Protein AF-A0A1H9WDU9-F1 (afdb_monomer_lite)

Secondary structure (DSSP, 8-state):
----EEEEEEEEEPTTT--EEEEEEEE-SEE--TT-EEETTPBPP-SSSEES-TT-SEEEEEEEESS--TTT-S-TTS--EEEEEEETTEEEEEEE--S-SPSSEEE-SSPPTT---PPPP-S--PPP-SS-----

Radius of gyration: 14.21 Å; chains: 1; bounding box: 38×29×36 Å

Sequence (136 aa):
MGSYAWLELHDFECRACGRLSCFEFQHKWGNLDCVTWYALGDKLTWDGVTYGEEGHRLVVASGIAANSCTHCGGPDDGQDYLDIFVENDVITAAQWSDWEYEEPFAVIEDYPPGLPRVSPRSGSADPPCAHGCPRR

Foldseek 3Di:
DDFWAKEWDFQDQAPVPRGGAIWIKTWAAADRHHPHYDYAQEAGHRPDDGDDDADQQKKWAKIFTPAAGPPPRGDPVNTFIKTFIAGNRGRWFMDGDPPPADPGMDRDDDDDPPTHTDHHDPDDDDPGDPDDDDPD

Structure (mmCIF, N/CA/C/O backbone):
data_AF-A0A1H9WDU9-F1
#
_entry.id   AF-A0A1H9WDU9-F1
#
loop_
_atom_site.group_PDB
_atom_site.id
_atom_site.type_symbol
_atom_site.label_atom_id
_atom_site.label_alt_id
_atom_site.label_comp_id
_atom_site.label_asym_id
_atom_site.label_entity_id
_atom_site.label_seq_id
_atom_site.pdbx_PDB_ins_code
_atom_site.Cartn_x
_atom_site.Cartn_y
_atom_site.Cartn_z
_atom_site.occupancy
_atom_site.B_iso_or_equiv
_atom_site.auth_seq_id
_atom_site.auth_comp_id
_atom_site.auth_asym_id
_atom_site.auth_atom_id
_atom_site.pdbx_PDB_model_num
ATOM 1 N N . MET A 1 1 ? 10.155 17.869 3.355 1.00 57.12 1 MET A N 1
ATOM 2 C CA . MET A 1 1 ? 10.105 16.392 3.356 1.00 57.12 1 MET A CA 1
ATOM 3 C C . MET A 1 1 ? 8.750 16.016 3.923 1.00 57.12 1 MET A C 1
ATOM 5 O O . MET A 1 1 ? 8.405 16.569 4.958 1.00 57.12 1 MET A O 1
ATOM 9 N N . GLY A 1 2 ? 7.947 15.235 3.198 1.00 74.00 2 GLY A N 1
ATOM 10 C CA . GLY A 1 2 ? 6.635 14.793 3.682 1.00 74.00 2 GLY A CA 1
ATOM 11 C C . GLY A 1 2 ? 6.765 13.553 4.564 1.00 74.00 2 GLY A C 1
ATOM 12 O O . GLY A 1 2 ? 7.712 12.792 4.385 1.00 74.00 2 GLY A O 1
ATOM 13 N N . SER A 1 3 ? 5.831 13.379 5.495 1.00 88.88 3 SER A N 1
ATOM 14 C CA . SER A 1 3 ? 5.657 12.146 6.268 1.00 88.88 3 SER A CA 1
ATOM 15 C C . SER A 1 3 ? 4.918 11.102 5.425 1.00 88.88 3 SER A C 1
ATOM 17 O O . SER A 1 3 ? 4.038 11.463 4.636 1.00 88.88 3 SER A O 1
ATOM 19 N N . TYR A 1 4 ? 5.302 9.837 5.566 1.00 90.50 4 TYR A N 1
ATOM 20 C CA . TYR A 1 4 ? 4.709 8.670 4.909 1.00 90.50 4 TYR A CA 1
ATOM 21 C C . TYR A 1 4 ? 5.083 7.414 5.702 1.00 90.50 4 TYR A C 1
ATOM 23 O O . TYR A 1 4 ? 6.081 7.426 6.423 1.00 90.50 4 TYR A O 1
ATOM 31 N N . ALA A 1 5 ? 4.315 6.344 5.532 1.00 92.25 5 ALA A N 1
ATOM 32 C CA . ALA A 1 5 ? 4.686 5.004 5.980 1.00 92.25 5 ALA A CA 1
ATOM 33 C C . ALA A 1 5 ? 4.993 4.107 4.778 1.00 92.25 5 ALA A C 1
ATOM 35 O O . ALA A 1 5 ? 4.683 4.453 3.631 1.00 92.25 5 ALA A O 1
ATOM 36 N N . TRP A 1 6 ? 5.634 2.974 5.051 1.00 93.88 6 TRP A N 1
ATOM 37 C CA . TRP A 1 6 ? 6.017 1.996 4.044 1.00 93.88 6 TRP A CA 1
ATOM 38 C C . TRP A 1 6 ? 5.064 0.808 4.052 1.00 93.88 6 TRP A C 1
ATOM 40 O O . TRP A 1 6 ? 4.765 0.259 5.109 1.00 93.88 6 TRP A O 1
ATOM 50 N N . LEU A 1 7 ? 4.634 0.384 2.869 1.00 94.75 7 LEU A N 1
ATOM 51 C CA . LEU A 1 7 ? 3.938 -0.874 2.639 1.00 94.75 7 LEU A CA 1
ATOM 52 C C . LEU A 1 7 ? 4.831 -1.788 1.809 1.00 94.75 7 LEU A C 1
ATOM 54 O O . LEU A 1 7 ? 5.308 -1.411 0.739 1.00 94.75 7 LEU A O 1
ATOM 58 N N . GLU A 1 8 ? 5.010 -3.005 2.288 1.00 94.31 8 GLU A N 1
ATOM 59 C CA . GLU A 1 8 ? 5.802 -4.027 1.635 1.00 94.31 8 GLU A CA 1
ATOM 60 C C . GLU A 1 8 ? 4.907 -5.138 1.083 1.00 94.31 8 GLU A C 1
ATOM 62 O O . GLU A 1 8 ? 4.102 -5.734 1.805 1.00 94.31 8 GLU A O 1
ATOM 67 N N . LEU A 1 9 ? 5.056 -5.424 -0.212 1.00 92.50 9 LEU A N 1
ATOM 68 C CA . LEU A 1 9 ? 4.328 -6.482 -0.903 1.00 92.50 9 LEU A CA 1
ATOM 69 C C . LEU A 1 9 ? 5.307 -7.523 -1.454 1.00 92.50 9 LEU A C 1
ATOM 71 O O . LEU A 1 9 ? 6.100 -7.241 -2.357 1.00 92.50 9 LEU A O 1
ATOM 75 N N . HIS A 1 10 ? 5.217 -8.744 -0.927 1.00 90.69 10 HIS A N 1
ATOM 76 C CA . HIS A 1 10 ? 5.910 -9.916 -1.463 1.00 90.69 10 HIS A CA 1
ATOM 77 C C . HIS A 1 10 ? 5.064 -10.611 -2.523 1.00 90.69 10 HIS A C 1
ATOM 79 O O . HIS A 1 10 ? 3.835 -10.573 -2.462 1.00 90.69 10 HIS A O 1
ATOM 85 N N . ASP A 1 11 ? 5.736 -11.284 -3.460 1.00 91.06 11 ASP A N 1
ATOM 86 C CA . ASP A 1 11 ? 5.095 -12.067 -4.518 1.00 91.06 11 ASP A CA 1
ATOM 87 C C . ASP A 1 11 ? 3.992 -11.285 -5.259 1.00 91.06 11 ASP A C 1
ATOM 89 O O . ASP A 1 11 ? 2.957 -11.835 -5.633 1.00 91.06 11 ASP A O 1
ATOM 93 N N . PHE A 1 12 ? 4.209 -9.983 -5.471 1.00 92.00 12 PHE A N 1
ATOM 94 C CA . PHE A 1 12 ? 3.257 -9.097 -6.132 1.00 92.00 12 PHE A CA 1
ATOM 95 C C . PHE A 1 12 ? 3.550 -9.044 -7.632 1.00 92.00 12 PHE A C 1
ATOM 97 O O . PHE A 1 12 ? 4.695 -8.864 -8.061 1.00 92.00 12 PHE A O 1
ATOM 104 N N . GLU A 1 13 ? 2.522 -9.258 -8.450 1.00 93.25 13 GLU A N 1
ATOM 105 C CA . GLU A 1 13 ? 2.674 -9.365 -9.898 1.00 93.25 13 GLU A CA 1
ATOM 106 C C . GLU A 1 13 ? 3.029 -8.009 -10.515 1.00 93.25 13 GLU A C 1
ATOM 108 O O . GLU A 1 13 ? 2.284 -7.042 -10.398 1.00 93.25 13 GLU A O 1
ATOM 113 N N . CYS A 1 14 ? 4.163 -7.918 -11.207 1.00 91.75 14 CYS A N 1
ATOM 114 C CA . CYS A 1 14 ? 4.548 -6.706 -11.921 1.00 91.75 14 CYS A CA 1
ATOM 115 C C . CYS A 1 14 ? 3.665 -6.486 -13.159 1.00 91.75 14 CYS A C 1
ATOM 117 O O . CYS A 1 14 ? 3.699 -7.299 -14.083 1.00 91.75 14 CYS A O 1
ATOM 119 N N . ARG A 1 15 ? 2.986 -5.333 -13.256 1.00 91.06 15 ARG A N 1
ATOM 120 C CA . ARG A 1 15 ? 2.137 -4.984 -14.415 1.00 91.06 15 ARG A CA 1
ATOM 121 C C . ARG A 1 15 ? 2.866 -4.932 -15.765 1.00 91.06 15 ARG A C 1
ATOM 123 O O . ARG A 1 15 ? 2.238 -5.095 -16.804 1.00 91.06 15 ARG A O 1
ATOM 130 N N . ALA A 1 16 ? 4.185 -4.725 -15.764 1.00 91.69 16 ALA A N 1
ATOM 131 C CA . ALA A 1 16 ? 4.976 -4.630 -16.991 1.00 91.69 16 ALA A CA 1
ATOM 132 C C . ALA A 1 16 ? 5.403 -6.000 -17.553 1.00 91.69 16 ALA A C 1
ATOM 134 O O . ALA A 1 16 ? 5.448 -6.175 -18.768 1.00 91.69 16 ALA A O 1
ATOM 135 N N . CYS A 1 17 ? 5.735 -6.975 -16.696 1.00 93.44 17 CYS A N 1
ATOM 136 C CA . CYS A 1 17 ? 6.280 -8.268 -17.141 1.00 93.44 17 CYS A CA 1
ATOM 137 C C . CYS A 1 17 ? 5.523 -9.510 -16.647 1.00 93.44 17 CYS A C 1
ATOM 139 O O . CYS A 1 1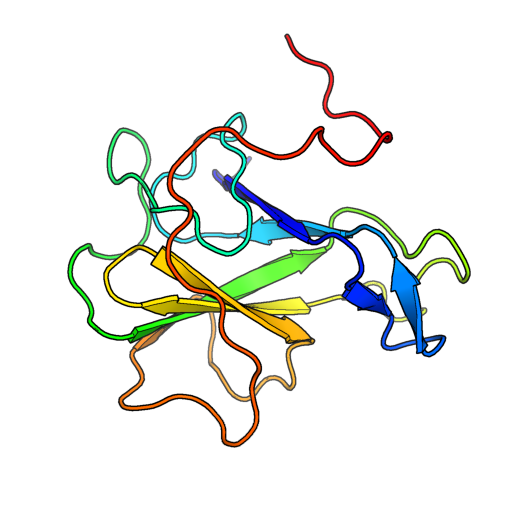7 ? 5.908 -10.623 -17.010 1.00 93.44 17 CYS A O 1
ATOM 141 N N . GLY A 1 18 ? 4.490 -9.344 -15.815 1.00 93.69 18 GLY A N 1
ATOM 142 C CA . GLY A 1 18 ? 3.675 -10.427 -15.250 1.00 93.69 18 GLY A CA 1
ATOM 143 C C . GLY A 1 18 ? 4.415 -11.340 -14.267 1.00 93.69 18 GLY A C 1
ATOM 144 O O . GLY A 1 18 ? 3.902 -12.382 -13.870 1.00 93.69 18 GLY A O 1
ATOM 145 N N . ARG A 1 19 ? 5.659 -11.013 -13.894 1.00 93.81 19 ARG A N 1
ATOM 146 C CA . ARG A 1 19 ? 6.425 -11.798 -12.916 1.00 93.81 19 ARG A CA 1
ATOM 147 C C . ARG A 1 19 ? 6.165 -11.288 -11.512 1.00 93.81 19 ARG A C 1
ATOM 149 O O . ARG A 1 19 ? 6.089 -10.079 -11.296 1.00 93.81 19 ARG A O 1
ATOM 156 N N . LEU A 1 20 ? 6.106 -12.220 -10.569 1.00 93.94 20 LEU A N 1
ATOM 157 C CA . LEU A 1 20 ? 6.050 -11.904 -9.150 1.00 93.94 20 LEU A CA 1
ATOM 158 C C . LEU A 1 20 ? 7.373 -11.264 -8.721 1.00 93.94 20 LEU A C 1
ATOM 160 O O . LEU A 1 20 ? 8.448 -11.730 -9.101 1.00 93.94 20 LEU A O 1
ATOM 164 N N . SER A 1 21 ? 7.288 -10.176 -7.967 1.00 92.75 21 SER A N 1
ATOM 165 C CA . SER A 1 21 ? 8.432 -9.459 -7.416 1.00 92.75 21 SER A CA 1
ATOM 166 C C . SER A 1 21 ? 8.070 -8.906 -6.042 1.00 92.75 21 SER A C 1
ATOM 168 O O . SER A 1 21 ? 6.913 -8.863 -5.632 1.00 92.75 21 SER A O 1
ATOM 170 N N . CYS A 1 22 ? 9.102 -8.469 -5.344 1.00 91.56 22 CYS A N 1
ATOM 171 C CA . CYS A 1 22 ? 9.011 -7.670 -4.140 1.00 91.56 22 CYS A CA 1
ATOM 172 C C . CYS A 1 22 ? 8.878 -6.185 -4.499 1.00 91.56 22 CYS A C 1
ATOM 174 O O . CYS A 1 22 ? 9.676 -5.695 -5.306 1.00 91.56 22 CYS A O 1
ATOM 176 N N . PHE A 1 23 ? 7.925 -5.482 -3.888 1.00 92.44 23 PHE A N 1
ATOM 177 C CA . PHE A 1 23 ? 7.735 -4.043 -4.059 1.00 92.44 23 PHE A CA 1
ATOM 178 C C . PHE A 1 23 ? 7.553 -3.331 -2.716 1.00 92.44 23 PHE A C 1
ATOM 180 O O . PHE A 1 23 ? 6.931 -3.855 -1.793 1.00 92.44 23 PHE A O 1
ATOM 187 N N . GLU A 1 24 ? 8.080 -2.116 -2.647 1.00 93.50 24 GLU A N 1
ATOM 188 C CA . GLU A 1 24 ? 7.980 -1.199 -1.519 1.00 93.50 24 GLU A CA 1
ATOM 189 C C . GLU A 1 24 ? 7.200 0.031 -1.976 1.00 93.50 24 GLU A C 1
ATOM 191 O O . GLU A 1 24 ? 7.541 0.647 -2.987 1.00 93.50 24 GLU A O 1
ATOM 196 N N . PHE A 1 25 ? 6.168 0.406 -1.229 1.00 93.50 25 PHE A N 1
ATOM 197 C CA . PHE A 1 25 ? 5.309 1.541 -1.540 1.00 93.50 25 PHE A CA 1
ATOM 198 C C . PHE A 1 25 ? 5.307 2.540 -0.394 1.00 93.50 25 PHE A C 1
ATOM 200 O O . PHE A 1 25 ? 5.178 2.168 0.769 1.00 93.50 25 PHE A O 1
ATOM 207 N N . GLN A 1 26 ? 5.405 3.825 -0.718 1.00 93.75 26 GLN A N 1
ATOM 208 C CA . GLN A 1 26 ? 5.130 4.895 0.235 1.00 93.75 26 GLN A CA 1
ATOM 209 C C . GLN A 1 26 ? 3.643 5.217 0.182 1.00 93.75 26 GLN A C 1
ATOM 211 O O . GLN A 1 26 ? 3.112 5.444 -0.905 1.00 93.75 26 GLN A O 1
ATOM 216 N N . HIS A 1 27 ? 2.982 5.290 1.334 1.00 93.06 27 HIS A N 1
ATOM 217 C CA . HIS A 1 27 ? 1.572 5.664 1.413 1.00 93.06 27 HIS A CA 1
ATOM 218 C C . HIS A 1 27 ? 1.313 6.715 2.491 1.00 93.06 27 HIS A C 1
ATOM 220 O O . HIS A 1 27 ? 2.120 6.944 3.400 1.00 93.06 27 HIS A O 1
ATOM 226 N N . LYS A 1 28 ? 0.160 7.378 2.369 1.00 91.12 28 LYS A N 1
ATOM 227 C CA . LYS A 1 28 ? -0.305 8.402 3.308 1.00 91.12 28 LYS A CA 1
ATOM 228 C C . LYS A 1 28 ? -1.667 8.022 3.874 1.00 91.12 28 LYS A C 1
ATOM 230 O O . LYS A 1 28 ? -2.680 8.552 3.439 1.00 91.12 28 LYS A O 1
ATOM 235 N N . TRP A 1 29 ? -1.686 7.097 4.831 1.00 91.50 29 TRP A N 1
ATOM 236 C CA . TRP A 1 29 ? -2.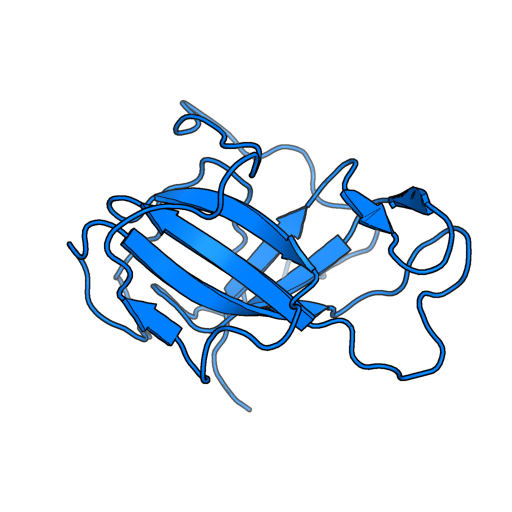871 6.772 5.631 1.00 91.50 29 TRP A CA 1
ATOM 237 C C . TRP A 1 29 ? -2.462 6.102 6.951 1.00 91.50 29 TRP A C 1
ATOM 239 O O . TRP A 1 29 ? -1.580 5.246 6.936 1.00 91.50 29 TRP A O 1
ATOM 249 N N . GLY A 1 30 ? -3.076 6.482 8.075 1.00 91.62 30 GLY A N 1
ATOM 250 C CA . GLY A 1 30 ? -2.673 6.034 9.415 1.00 91.62 30 GLY A CA 1
ATOM 251 C C . GLY A 1 30 ? -1.468 6.811 9.961 1.00 91.62 30 GLY A C 1
ATOM 252 O O . GLY A 1 30 ? -1.301 7.992 9.651 1.00 91.62 30 GLY A O 1
ATOM 253 N N . ASN A 1 31 ? -0.636 6.167 10.784 1.00 89.88 31 ASN A N 1
ATOM 254 C CA . ASN A 1 31 ? 0.637 6.703 11.278 1.00 89.88 31 ASN A CA 1
ATOM 255 C C . ASN A 1 31 ? 1.663 6.786 10.135 1.00 89.88 31 ASN A C 1
ATOM 257 O O . ASN A 1 31 ? 1.972 5.795 9.483 1.00 89.88 31 ASN A O 1
ATOM 261 N N . LEU A 1 32 ? 2.193 7.987 9.914 1.00 87.69 32 LEU A N 1
ATOM 262 C CA . LEU A 1 32 ? 3.119 8.355 8.846 1.00 87.69 32 LEU A CA 1
ATOM 263 C C . LEU A 1 32 ? 4.569 8.520 9.328 1.00 87.69 32 LEU A C 1
ATOM 265 O O . LEU A 1 32 ? 5.322 9.337 8.781 1.00 87.69 32 LEU A O 1
ATOM 269 N N . ASP A 1 33 ? 4.965 7.807 10.380 1.00 84.62 33 ASP A N 1
ATOM 270 C CA . ASP A 1 33 ? 6.367 7.726 10.772 1.00 84.62 33 ASP A CA 1
ATOM 271 C C . ASP A 1 33 ? 7.165 6.980 9.690 1.00 84.62 33 ASP A C 1
ATOM 273 O O . ASP A 1 33 ? 6.861 5.846 9.323 1.00 84.62 33 ASP A O 1
ATOM 277 N N . CYS A 1 34 ? 8.210 7.627 9.171 1.00 80.00 34 CYS A N 1
ATOM 278 C CA . CYS A 1 34 ? 8.991 7.136 8.037 1.00 80.00 34 CYS A CA 1
ATOM 279 C C . CYS A 1 34 ? 9.834 5.893 8.355 1.00 80.00 34 CYS A C 1
ATOM 281 O O . CYS A 1 34 ? 10.469 5.343 7.452 1.00 80.00 34 CYS A O 1
ATOM 283 N N . VAL A 1 35 ? 9.862 5.460 9.619 1.00 84.81 35 VAL A N 1
ATOM 284 C CA . VAL A 1 35 ? 10.444 4.178 10.039 1.00 84.81 35 VAL A CA 1
ATOM 285 C C . VAL A 1 35 ? 9.407 3.064 10.194 1.00 84.81 35 VAL A C 1
ATOM 287 O O . VAL A 1 35 ? 9.796 1.938 10.502 1.00 84.81 35 VAL A O 1
ATOM 290 N N . THR A 1 36 ? 8.119 3.346 9.991 1.00 87.56 36 THR A N 1
ATOM 291 C CA . THR A 1 36 ? 7.037 2.363 10.096 1.00 87.56 36 THR A CA 1
ATOM 292 C C . THR A 1 36 ? 6.871 1.601 8.787 1.00 87.56 36 THR A C 1
ATOM 294 O O . THR A 1 36 ? 6.769 2.198 7.714 1.00 87.56 36 THR A O 1
ATOM 297 N N . TRP A 1 37 ? 6.835 0.275 8.904 1.00 91.44 37 TRP A N 1
ATOM 298 C CA . TRP A 1 37 ? 6.650 -0.669 7.807 1.00 91.44 37 TRP A CA 1
ATOM 299 C C . TRP A 1 37 ? 5.432 -1.536 8.095 1.00 91.44 37 TRP A C 1
ATOM 301 O O . TRP A 1 37 ? 5.300 -2.064 9.201 1.00 91.44 37 TRP A O 1
ATOM 311 N N . TYR A 1 38 ? 4.579 -1.685 7.092 1.00 93.38 38 TYR A N 1
ATOM 312 C CA . TYR A 1 38 ? 3.398 -2.530 7.107 1.00 93.38 38 TYR A CA 1
ATOM 313 C C . TYR A 1 38 ? 3.475 -3.578 5.999 1.00 93.38 38 TYR A C 1
ATOM 315 O O . TYR A 1 38 ? 4.114 -3.377 4.967 1.00 93.38 38 TYR A O 1
ATOM 323 N N . ALA A 1 39 ? 2.754 -4.672 6.193 1.00 93.88 39 ALA A N 1
ATOM 324 C CA . ALA A 1 39 ? 2.443 -5.676 5.190 1.00 93.88 39 ALA A CA 1
ATOM 325 C C . ALA A 1 39 ? 0.922 -5.864 5.070 1.00 93.88 39 ALA A C 1
ATOM 327 O O . ALA A 1 39 ? 0.132 -5.388 5.892 1.00 93.88 39 ALA A O 1
ATOM 328 N N . LEU A 1 40 ? 0.489 -6.621 4.058 1.00 94.75 40 LEU A N 1
ATOM 329 C CA . LEU A 1 40 ? -0.902 -7.064 3.985 1.00 94.75 40 LEU A CA 1
ATOM 330 C C . LEU A 1 40 ? -1.267 -7.896 5.226 1.00 94.75 40 LEU A C 1
ATOM 332 O O . LEU A 1 40 ? -0.627 -8.900 5.545 1.00 94.75 40 LEU A O 1
ATOM 336 N N . GLY A 1 41 ? -2.356 -7.501 5.873 1.00 94.88 41 GLY A N 1
ATOM 337 C CA . GLY A 1 41 ? -2.917 -8.065 7.094 1.00 94.88 41 GLY A CA 1
ATOM 338 C C . GLY A 1 41 ? -2.501 -7.308 8.354 1.00 94.88 41 GLY A C 1
ATOM 339 O O . GLY A 1 41 ? -3.038 -7.597 9.425 1.00 94.88 41 GLY A O 1
ATOM 340 N N . ASP A 1 42 ? -1.588 -6.343 8.257 1.00 94.38 42 ASP A N 1
ATOM 341 C CA . ASP A 1 42 ? -1.201 -5.537 9.407 1.00 94.38 42 ASP A CA 1
ATOM 342 C C . ASP A 1 42 ? -2.271 -4.505 9.755 1.00 94.38 42 ASP A C 1
ATOM 344 O O . ASP A 1 42 ? -2.961 -3.953 8.891 1.00 94.38 42 ASP A O 1
ATOM 348 N N . LYS A 1 43 ? -2.391 -4.237 11.057 1.00 93.94 43 LYS A N 1
ATOM 349 C CA . LYS A 1 43 ? -3.236 -3.171 11.579 1.00 93.94 43 LYS A CA 1
ATOM 350 C C . LYS A 1 43 ? -2.452 -1.860 11.600 1.00 93.94 43 LYS A C 1
ATOM 352 O O . LYS A 1 43 ? -1.381 -1.790 12.203 1.00 93.94 43 LYS A O 1
ATOM 357 N N . LEU A 1 44 ? -3.019 -0.826 10.993 1.00 92.44 44 LEU A N 1
ATOM 358 C CA . LEU A 1 44 ? -2.525 0.537 11.070 1.00 92.44 44 LEU A CA 1
ATOM 359 C C . LEU A 1 44 ? -2.562 1.036 12.510 1.00 92.44 44 LEU A C 1
ATOM 361 O O . LEU A 1 44 ? -3.473 0.734 13.288 1.00 92.44 44 LEU A O 1
ATOM 365 N N . THR A 1 45 ? -1.560 1.830 12.853 1.00 91.19 45 THR A N 1
ATOM 366 C CA . THR A 1 45 ? -1.538 2.563 14.113 1.00 91.19 45 THR A CA 1
ATOM 367 C C . THR A 1 45 ? -1.916 4.016 13.851 1.00 91.19 45 THR A C 1
ATOM 369 O O . THR A 1 45 ? -1.790 4.512 12.732 1.00 91.19 45 THR A O 1
ATOM 372 N N . TRP A 1 46 ? -2.416 4.689 14.883 1.00 91.00 46 TRP A N 1
ATOM 373 C CA . TRP A 1 46 ? -2.923 6.065 14.808 1.00 91.00 46 TRP A CA 1
ATOM 374 C C . TRP A 1 46 ? -2.227 6.985 15.819 1.00 91.00 46 TRP A C 1
ATOM 376 O O . TRP A 1 46 ? -2.765 7.995 16.263 1.00 91.00 46 TRP A O 1
ATOM 386 N N . ASP A 1 47 ? -1.013 6.621 16.213 1.00 83.69 47 ASP A N 1
ATOM 387 C CA . ASP A 1 47 ? -0.147 7.405 17.077 1.00 83.69 47 ASP A CA 1
ATOM 388 C C . ASP A 1 47 ? 0.807 8.299 16.264 1.00 83.69 47 ASP A C 1
ATOM 390 O O . ASP A 1 47 ? 1.145 8.007 15.123 1.00 83.69 47 ASP A O 1
ATOM 394 N N . GLY A 1 48 ? 1.252 9.420 16.838 1.00 82.44 48 GLY A N 1
ATOM 395 C CA . GLY A 1 48 ? 2.257 10.283 16.206 1.00 82.44 48 GLY A CA 1
ATOM 396 C C . GLY A 1 48 ? 1.721 11.185 15.085 1.00 82.44 48 GLY A C 1
ATOM 397 O O . GLY A 1 48 ? 0.766 11.934 15.287 1.00 82.44 48 GLY A O 1
ATOM 398 N N . VAL A 1 49 ? 2.407 11.196 13.935 1.00 83.25 49 VAL A N 1
ATOM 399 C CA . VAL A 1 49 ? 2.027 12.012 12.769 1.00 83.25 49 VAL A CA 1
ATOM 400 C C . VAL A 1 49 ? 1.057 11.206 11.926 1.00 83.25 49 VAL A C 1
ATOM 402 O O . VAL A 1 49 ? 1.483 10.317 11.202 1.00 83.25 49 VAL A O 1
ATOM 405 N N . THR A 1 50 ? -0.232 11.511 12.006 1.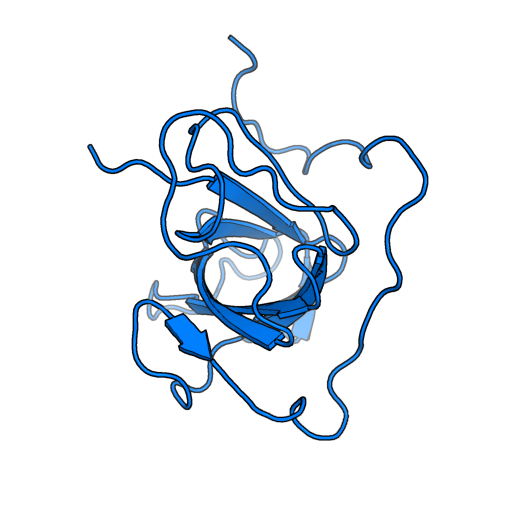00 88.75 50 THR A N 1
ATOM 406 C CA . THR A 1 50 ? -1.263 10.735 11.313 1.00 88.75 50 THR A CA 1
ATOM 407 C C . THR A 1 50 ? -1.853 11.459 10.109 1.00 88.75 50 THR A C 1
ATOM 409 O O . THR A 1 50 ? -1.822 12.689 10.011 1.00 88.75 50 THR A O 1
ATOM 412 N N . TYR A 1 51 ? -2.403 10.680 9.179 1.00 89.38 51 TYR A N 1
ATOM 413 C CA . TYR A 1 51 ? -3.216 11.171 8.073 1.00 89.38 51 TYR A CA 1
ATOM 414 C C . TYR A 1 51 ? -4.434 10.274 7.864 1.00 89.38 51 TYR A C 1
ATOM 416 O O . TYR A 1 51 ? -4.301 9.052 7.844 1.00 89.38 51 TYR A O 1
ATOM 424 N N . GLY A 1 52 ? -5.603 10.889 7.687 1.00 88.12 52 GLY A N 1
ATOM 425 C CA . GLY A 1 52 ? -6.882 10.184 7.644 1.00 88.12 52 GLY A CA 1
ATOM 426 C C . GLY A 1 52 ? -7.625 10.194 8.976 1.00 88.12 52 GLY A C 1
ATOM 427 O O . GLY A 1 52 ? -7.326 11.005 9.853 1.00 88.12 52 GLY A O 1
ATOM 428 N N . GLU A 1 53 ? -8.591 9.288 9.110 1.00 88.19 53 GLU A N 1
ATOM 429 C CA . GLU A 1 53 ? -9.405 9.098 10.314 1.00 88.19 53 GLU A CA 1
ATOM 430 C C . GLU A 1 53 ? -9.557 7.600 10.623 1.00 88.19 53 GLU A C 1
ATOM 432 O O . GLU A 1 53 ? -9.755 6.786 9.716 1.00 88.19 53 GLU A O 1
ATOM 437 N N . GLU A 1 54 ? -9.445 7.245 11.907 1.00 90.44 54 GLU A N 1
ATOM 438 C CA . GLU A 1 54 ? -9.633 5.873 12.387 1.00 90.44 54 GLU A CA 1
ATOM 439 C C . GLU A 1 54 ? -11.104 5.440 12.332 1.00 90.44 54 GLU A C 1
ATOM 441 O O . GLU A 1 54 ? -12.023 6.252 12.436 1.00 90.44 54 GLU A O 1
ATOM 446 N N . GLY A 1 55 ? -11.348 4.134 12.213 1.00 86.56 55 GLY A N 1
ATOM 447 C CA . GLY A 1 55 ? -12.699 3.580 12.359 1.00 86.56 55 GLY A CA 1
ATOM 448 C C . GLY A 1 55 ? -13.597 3.672 11.121 1.00 86.56 55 GLY A C 1
ATOM 449 O O . GLY A 1 55 ? -14.755 3.247 11.178 1.00 86.56 55 GLY A O 1
ATOM 450 N N . HIS A 1 56 ? -13.088 4.144 9.979 1.00 91.94 56 HIS A N 1
ATOM 451 C CA . HIS A 1 56 ? -13.755 3.893 8.703 1.00 91.94 56 HIS A CA 1
ATOM 452 C C . HIS A 1 56 ? -13.824 2.388 8.421 1.00 91.94 56 HIS A C 1
ATOM 454 O O . HIS A 1 56 ? -12.855 1.652 8.624 1.00 91.94 56 HIS A O 1
ATOM 460 N N . ARG A 1 57 ? -14.977 1.929 7.911 1.00 94.56 57 ARG A N 1
ATOM 461 C CA . ARG A 1 57 ? -15.151 0.520 7.545 1.00 94.56 57 ARG A CA 1
ATOM 462 C C . ARG A 1 57 ? -14.167 0.124 6.457 1.00 94.56 57 ARG A C 1
ATOM 464 O O . ARG A 1 57 ? -13.456 -0.843 6.665 1.00 94.56 57 ARG A O 1
ATOM 471 N N . LEU A 1 58 ? -14.151 0.838 5.330 1.00 96.06 58 LEU A N 1
ATOM 472 C CA . LEU A 1 58 ? -13.323 0.524 4.169 1.00 96.06 58 LEU A CA 1
ATOM 473 C C . LEU A 1 58 ? -12.833 1.813 3.495 1.00 96.06 58 LEU A C 1
ATOM 475 O O . LEU A 1 58 ? -13.626 2.695 3.162 1.00 96.06 58 LEU A O 1
ATOM 479 N N . VAL A 1 59 ? -11.520 1.910 3.311 1.00 96.06 59 VAL A N 1
ATOM 480 C CA . VAL A 1 59 ? -10.828 3.047 2.696 1.00 96.06 59 VAL A CA 1
ATOM 481 C C . VAL A 1 59 ? -9.877 2.535 1.628 1.00 96.06 59 VAL A C 1
ATOM 483 O O . VAL A 1 59 ? -9.235 1.505 1.817 1.00 96.06 59 VAL A O 1
ATOM 486 N N . VAL A 1 60 ? -9.762 3.272 0.530 1.00 96.69 60 VAL A N 1
ATOM 487 C CA . VAL A 1 60 ? -8.709 3.105 -0.470 1.00 96.69 60 VAL A CA 1
ATOM 488 C C . VAL A 1 60 ? -7.745 4.269 -0.337 1.00 96.69 60 VAL A C 1
ATOM 490 O O . VAL A 1 60 ? -8.155 5.415 -0.488 1.00 96.69 60 VAL A O 1
ATOM 493 N N . ALA A 1 61 ? -6.483 3.994 -0.030 1.00 95.25 61 ALA A N 1
ATOM 494 C CA . ALA A 1 61 ? -5.418 4.987 0.041 1.00 95.25 61 ALA A CA 1
ATOM 495 C C . ALA A 1 61 ? -4.472 4.847 -1.156 1.00 95.25 61 ALA A C 1
ATOM 497 O O . ALA A 1 61 ? -4.188 3.733 -1.594 1.00 95.25 61 ALA A O 1
ATOM 498 N N . SER A 1 62 ? -3.944 5.971 -1.644 1.00 94.75 62 SER A N 1
ATOM 499 C CA . SER A 1 62 ? -2.921 5.972 -2.697 1.00 94.75 62 SER A CA 1
ATOM 500 C C . SER A 1 62 ? -1.544 5.610 -2.124 1.00 94.75 62 SER A C 1
ATOM 502 O O . SER A 1 62 ? -1.125 6.112 -1.070 1.00 94.75 62 SER A O 1
ATOM 504 N N . GLY A 1 63 ? -0.835 4.738 -2.835 1.00 93.75 63 GLY A N 1
ATOM 505 C CA . GLY A 1 63 ? 0.568 4.412 -2.631 1.00 93.75 63 GLY A CA 1
ATOM 506 C C . GLY A 1 63 ? 1.387 4.641 -3.899 1.00 93.75 63 GLY A C 1
ATOM 507 O O . GLY A 1 63 ? 0.882 4.514 -5.010 1.00 93.75 63 GLY A O 1
ATOM 508 N N . ILE A 1 64 ? 2.671 4.949 -3.741 1.00 92.38 64 ILE A N 1
ATOM 509 C CA . ILE A 1 64 ? 3.619 5.090 -4.854 1.00 92.38 64 ILE A CA 1
ATOM 510 C C . ILE A 1 64 ? 4.814 4.165 -4.649 1.00 92.38 64 ILE A C 1
ATOM 512 O O . ILE A 1 64 ? 5.389 4.128 -3.558 1.00 92.38 64 ILE A O 1
ATOM 516 N N . ALA A 1 65 ? 5.187 3.412 -5.683 1.00 92.06 65 ALA A N 1
ATOM 517 C CA . ALA A 1 65 ? 6.328 2.512 -5.615 1.00 92.06 65 ALA A CA 1
ATOM 518 C C . ALA A 1 65 ? 7.628 3.295 -5.411 1.00 92.06 65 ALA A C 1
ATOM 520 O O . ALA A 1 65 ? 7.887 4.313 -6.055 1.00 92.06 65 ALA A O 1
ATOM 521 N N . ALA A 1 66 ? 8.467 2.792 -4.515 1.00 90.94 66 ALA A N 1
ATOM 522 C CA . ALA A 1 66 ? 9.786 3.333 -4.225 1.00 90.94 66 ALA A CA 1
ATOM 523 C C . ALA A 1 66 ? 10.918 2.513 -4.851 1.00 90.94 66 ALA A C 1
ATOM 525 O O . ALA A 1 66 ? 12.057 2.981 -4.909 1.00 90.94 66 ALA A O 1
ATOM 526 N N . ASN A 1 67 ? 10.617 1.303 -5.322 1.00 90.25 67 ASN A N 1
ATOM 527 C CA . ASN A 1 67 ? 11.555 0.430 -6.004 1.00 90.25 67 ASN A CA 1
ATOM 528 C C . ASN A 1 67 ? 10.967 -0.119 -7.314 1.00 90.25 67 ASN A C 1
ATOM 530 O O . ASN A 1 67 ? 9.760 -0.171 -7.531 1.00 90.25 67 ASN A O 1
ATOM 534 N N . SER A 1 68 ? 11.867 -0.539 -8.197 1.00 91.31 68 SER A N 1
ATOM 535 C CA . SER A 1 68 ? 11.544 -1.126 -9.495 1.00 91.31 68 SER A CA 1
ATOM 536 C C . SER A 1 68 ? 11.406 -2.645 -9.417 1.00 91.31 68 SER A C 1
ATOM 538 O O . SER A 1 68 ? 12.072 -3.301 -8.614 1.00 91.31 68 SER A O 1
ATOM 540 N N . CYS A 1 69 ? 10.639 -3.233 -10.343 1.00 90.56 69 CYS A N 1
ATOM 541 C CA . CYS A 1 69 ? 10.613 -4.686 -10.520 1.00 90.56 69 CYS A CA 1
ATOM 542 C C . CYS A 1 69 ? 12.028 -5.230 -10.778 1.00 90.56 69 CYS A C 1
ATOM 544 O O . CYS A 1 69 ? 12.696 -4.819 -11.728 1.00 90.56 69 CYS A O 1
ATOM 546 N N . THR A 1 70 ? 12.453 -6.225 -10.001 1.00 90.88 70 THR A N 1
ATOM 547 C CA . THR A 1 70 ? 13.796 -6.829 -10.114 1.00 90.88 70 THR A CA 1
ATOM 548 C C . THR A 1 70 ? 14.038 -7.577 -11.432 1.00 90.88 70 THR A C 1
ATOM 550 O O . THR A 1 70 ? 15.183 -7.856 -11.787 1.00 90.88 70 THR A O 1
ATOM 553 N N . HIS A 1 71 ? 12.973 -7.901 -12.173 1.00 92.12 71 HIS A N 1
ATOM 554 C CA . HIS A 1 71 ? 13.052 -8.650 -13.426 1.00 92.12 71 HIS A CA 1
ATOM 555 C C . HIS A 1 71 ? 13.090 -7.775 -14.679 1.00 92.12 71 HIS A C 1
ATOM 557 O O . HIS A 1 71 ? 13.796 -8.124 -15.624 1.00 92.12 71 HIS A O 1
ATOM 563 N N . CYS A 1 72 ? 12.321 -6.684 -14.717 1.00 91.75 72 CYS A N 1
ATOM 564 C CA . CYS A 1 72 ? 12.198 -5.838 -15.909 1.00 91.75 72 CYS A CA 1
ATOM 565 C C . CYS A 1 72 ? 12.508 -4.356 -15.672 1.00 91.75 72 CYS A C 1
ATOM 567 O O . CYS A 1 72 ? 12.500 -3.599 -16.631 1.00 91.75 72 CYS A O 1
ATOM 569 N N . GLY A 1 73 ? 12.769 -3.936 -14.429 1.00 89.69 73 GLY A N 1
ATOM 570 C CA . GLY A 1 73 ? 12.980 -2.528 -14.077 1.00 89.69 73 GLY A CA 1
ATOM 571 C C . GLY A 1 73 ? 11.698 -1.729 -13.812 1.00 89.69 73 GLY A C 1
ATOM 572 O O . GLY A 1 73 ? 11.788 -0.569 -13.425 1.00 89.69 73 GLY A O 1
ATOM 573 N N . GLY A 1 74 ? 10.522 -2.351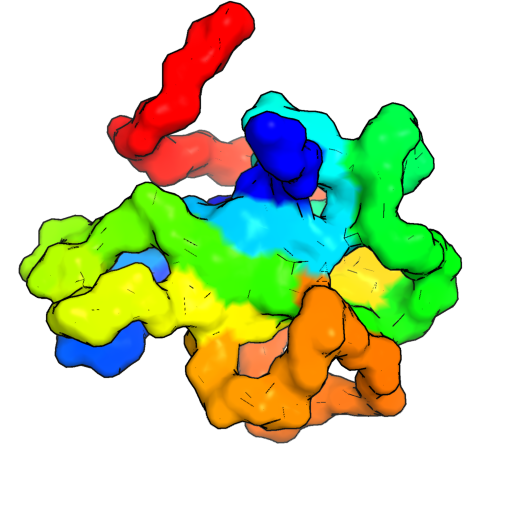 -13.936 1.00 85.12 74 GLY A N 1
ATOM 574 C CA . GLY A 1 74 ? 9.226 -1.664 -13.874 1.00 85.12 74 GLY A CA 1
ATOM 575 C C . GLY A 1 74 ? 8.799 -1.113 -15.243 1.00 85.12 74 GLY A C 1
ATOM 576 O O . GLY A 1 74 ? 9.462 -1.391 -16.243 1.00 85.12 74 GLY A O 1
ATOM 577 N N . PRO A 1 75 ? 7.661 -0.414 -15.324 1.00 76.94 75 PRO A N 1
ATOM 578 C CA . PRO A 1 75 ? 7.237 0.306 -16.517 1.00 76.94 75 PRO A CA 1
ATOM 579 C C . PRO A 1 75 ? 8.036 1.602 -16.721 1.00 76.94 75 PRO A C 1
ATOM 581 O O . PRO A 1 75 ? 8.476 2.251 -15.773 1.00 76.94 75 PRO A O 1
ATOM 584 N N . ASP A 1 76 ? 8.186 2.000 -17.987 1.00 68.94 76 ASP A N 1
ATOM 585 C CA . ASP A 1 76 ? 8.971 3.175 -18.397 1.00 68.94 76 ASP A CA 1
ATOM 586 C C . ASP A 1 76 ? 8.337 4.520 -17.990 1.00 68.94 76 ASP A C 1
ATOM 588 O O . ASP A 1 76 ? 8.991 5.561 -18.059 1.00 68.94 76 ASP A O 1
ATOM 592 N N . ASP A 1 77 ? 7.063 4.521 -17.581 1.00 73.06 77 ASP A N 1
ATOM 593 C CA . ASP A 1 77 ? 6.330 5.727 -17.174 1.00 73.06 77 ASP A CA 1
ATOM 594 C C . ASP A 1 77 ? 6.769 6.269 -15.800 1.00 73.06 77 ASP A C 1
ATOM 596 O O . ASP A 1 77 ? 6.413 7.396 -15.440 1.00 73.06 77 ASP A O 1
ATOM 600 N N . GLY A 1 78 ? 7.567 5.489 -15.057 1.00 65.62 78 GLY A N 1
ATOM 601 C CA . GLY A 1 78 ? 8.128 5.857 -13.759 1.00 65.62 78 GLY A CA 1
ATOM 602 C C . GLY A 1 78 ? 7.076 6.104 -12.678 1.00 65.62 78 GLY A C 1
ATOM 603 O O . GLY A 1 78 ? 7.387 6.737 -11.669 1.00 65.62 78 GLY A O 1
ATOM 604 N N . GLN A 1 79 ? 5.836 5.660 -12.897 1.00 70.31 79 GLN A N 1
ATOM 605 C CA . GLN A 1 79 ? 4.680 5.998 -12.073 1.00 70.31 79 GLN A CA 1
ATOM 606 C C . GLN A 1 79 ? 3.871 4.743 -11.749 1.00 70.31 79 GLN A C 1
ATOM 608 O O . GLN A 1 79 ? 2.794 4.481 -12.280 1.00 70.31 79 GLN A O 1
ATOM 613 N N . ASP A 1 80 ? 4.438 3.961 -10.841 1.00 85.88 80 ASP A N 1
ATOM 614 C CA . ASP A 1 80 ? 3.856 2.745 -10.292 1.00 85.88 80 ASP A CA 1
ATOM 615 C C . ASP A 1 80 ? 3.002 3.094 -9.061 1.00 85.88 80 ASP A C 1
ATOM 617 O O . ASP A 1 80 ? 3.462 3.046 -7.919 1.00 85.88 80 ASP A O 1
ATOM 621 N N . TYR A 1 81 ? 1.757 3.504 -9.318 1.00 92.19 81 TYR A N 1
ATOM 622 C CA . TYR A 1 81 ? 0.762 3.806 -8.286 1.00 92.19 81 TYR A CA 1
ATOM 623 C C . TYR A 1 81 ? 0.005 2.561 -7.836 1.00 92.19 81 TYR A C 1
ATOM 625 O O . TYR A 1 81 ? -0.243 1.642 -8.619 1.00 92.19 81 TYR A O 1
ATOM 633 N N . LEU A 1 82 ? -0.396 2.558 -6.573 1.00 94.56 82 LEU A N 1
ATOM 634 C CA . LEU A 1 82 ? -1.034 1.440 -5.901 1.00 94.56 82 LEU A CA 1
ATOM 635 C C . LEU A 1 82 ? -2.281 1.918 -5.161 1.00 94.56 82 LEU A C 1
ATOM 637 O O . LEU A 1 82 ? -2.213 2.876 -4.395 1.00 94.56 82 LEU A O 1
ATOM 641 N N . ASP A 1 83 ? -3.384 1.202 -5.332 1.00 96.62 83 ASP A N 1
ATOM 642 C CA . ASP A 1 83 ? -4.563 1.348 -4.488 1.00 96.62 83 ASP A CA 1
ATOM 643 C C . ASP A 1 83 ? -4.420 0.402 -3.293 1.00 96.62 83 ASP A C 1
ATOM 645 O O . ASP A 1 83 ? -4.296 -0.816 -3.458 1.00 96.62 83 ASP A O 1
ATOM 649 N N . ILE A 1 84 ? -4.422 0.956 -2.082 1.00 96.56 84 ILE A N 1
ATOM 650 C CA . ILE A 1 84 ? -4.240 0.226 -0.825 1.00 96.56 84 ILE A CA 1
ATOM 651 C C . ILE A 1 84 ? -5.569 0.191 -0.081 1.00 96.56 84 ILE A C 1
ATOM 653 O O . ILE A 1 84 ? -6.075 1.224 0.348 1.00 96.56 84 ILE A O 1
ATOM 657 N N . PHE A 1 85 ? -6.116 -1.003 0.125 1.00 97.06 85 PHE A N 1
ATOM 658 C CA . PHE A 1 85 ? -7.412 -1.189 0.765 1.00 97.06 85 PHE A CA 1
ATOM 659 C C . PHE A 1 85 ? -7.235 -1.437 2.256 1.00 97.06 85 PHE A C 1
ATOM 661 O O . PHE A 1 85 ? -6.595 -2.406 2.674 1.00 97.06 85 PHE A O 1
ATOM 668 N N . VAL A 1 86 ? -7.857 -0.584 3.058 1.00 96.44 86 VAL A N 1
ATOM 669 C CA . VAL A 1 86 ? -7.826 -0.622 4.515 1.00 96.44 86 VAL A CA 1
ATOM 670 C C . VAL A 1 86 ? -9.237 -0.884 5.024 1.00 96.44 86 VAL A C 1
ATOM 672 O O . VAL A 1 86 ? -10.113 -0.044 4.849 1.00 96.44 86 VAL A O 1
ATOM 675 N N . GLU A 1 87 ? -9.462 -2.033 5.662 1.00 96.25 87 GLU A N 1
ATOM 676 C CA . GLU A 1 87 ? -10.747 -2.386 6.275 1.00 96.25 87 GLU A CA 1
ATOM 677 C C . GLU A 1 87 ? -10.609 -2.479 7.793 1.00 96.25 87 GLU A C 1
ATOM 679 O O . GLU A 1 87 ? -9.814 -3.271 8.295 1.00 96.25 87 GLU A O 1
ATOM 684 N N . ASN A 1 88 ? -11.389 -1.685 8.533 1.00 95.12 88 ASN A N 1
ATOM 685 C CA . ASN A 1 88 ? -11.325 -1.596 9.998 1.00 95.12 88 ASN A CA 1
ATOM 686 C C . ASN A 1 88 ? -9.881 -1.422 10.512 1.00 95.12 88 ASN A C 1
ATOM 688 O O . ASN A 1 88 ? -9.414 -2.165 11.381 1.00 95.12 88 ASN A O 1
ATOM 692 N N . ASP A 1 89 ? -9.171 -0.459 9.919 1.00 94.75 89 ASP A N 1
ATOM 693 C CA . ASP A 1 89 ? -7.756 -0.152 10.161 1.00 94.75 89 ASP A CA 1
ATOM 694 C C . ASP A 1 89 ? -6.769 -1.276 9.804 1.00 94.75 89 ASP A C 1
ATOM 696 O O . ASP A 1 89 ? -5.612 -1.209 10.201 1.00 94.75 89 ASP A O 1
ATOM 700 N N . VAL A 1 90 ? -7.174 -2.313 9.072 1.00 95.06 90 VAL A N 1
ATOM 701 C CA . VAL A 1 90 ? -6.278 -3.385 8.615 1.00 95.06 90 VAL A CA 1
ATOM 702 C C . VAL A 1 90 ? -6.017 -3.235 7.128 1.00 95.06 90 VAL A C 1
ATOM 704 O O . VAL A 1 90 ? -6.960 -3.148 6.345 1.00 95.06 90 VAL A O 1
ATOM 707 N N . ILE A 1 91 ? -4.754 -3.257 6.709 1.00 95.81 91 ILE A N 1
ATOM 708 C CA . ILE A 1 91 ? -4.417 -3.312 5.284 1.00 95.81 91 ILE A CA 1
ATOM 709 C C . ILE A 1 91 ? -4.809 -4.696 4.773 1.00 95.81 91 ILE A C 1
ATOM 711 O O . ILE A 1 91 ? -4.216 -5.697 5.151 1.00 95.81 91 ILE A O 1
ATOM 715 N N . THR A 1 92 ? -5.829 -4.789 3.935 1.00 96.69 92 THR A N 1
ATOM 716 C CA . THR A 1 92 ? -6.445 -6.073 3.555 1.00 96.69 92 THR A CA 1
ATOM 717 C C . THR A 1 92 ? -6.164 -6.474 2.121 1.00 96.69 92 THR A C 1
ATOM 719 O O . THR A 1 92 ? -6.173 -7.666 1.814 1.00 96.69 92 THR A O 1
ATOM 722 N N . ALA A 1 93 ? -5.926 -5.509 1.239 1.00 96.81 93 ALA A N 1
ATOM 723 C CA . ALA A 1 93 ? -5.614 -5.761 -0.157 1.00 96.81 93 ALA A CA 1
ATOM 724 C C . ALA A 1 93 ? -4.811 -4.604 -0.748 1.00 96.81 93 ALA A C 1
ATOM 726 O O . ALA A 1 93 ? -4.784 -3.499 -0.205 1.00 96.81 93 ALA A O 1
ATOM 727 N N . ALA A 1 94 ? -4.180 -4.877 -1.881 1.00 96.06 94 ALA A N 1
ATOM 728 C CA . ALA A 1 94 ? -3.545 -3.875 -2.711 1.00 96.06 94 ALA A CA 1
ATOM 729 C C . ALA A 1 94 ? -3.638 -4.293 -4.181 1.00 96.06 94 ALA A C 1
ATOM 731 O O . ALA A 1 94 ? -3.585 -5.487 -4.488 1.00 96.06 94 ALA A O 1
ATOM 732 N N . GLN A 1 95 ? -3.752 -3.322 -5.079 1.00 95.31 95 GLN A N 1
ATOM 733 C CA . GLN A 1 95 ? -3.699 -3.541 -6.524 1.00 95.31 95 GLN A CA 1
ATOM 734 C C . GLN A 1 95 ? -2.995 -2.370 -7.205 1.00 95.31 95 GLN A C 1
ATOM 736 O O . GLN A 1 95 ? -2.960 -1.266 -6.665 1.00 95.31 95 GLN A O 1
ATOM 741 N N . TRP A 1 96 ? -2.455 -2.598 -8.401 1.00 94.44 96 TRP A N 1
ATOM 742 C CA . TRP A 1 96 ? -2.002 -1.493 -9.245 1.00 94.44 96 TRP A CA 1
ATOM 743 C C . TRP A 1 96 ? -3.160 -0.540 -9.513 1.00 94.44 96 TRP A C 1
ATOM 745 O O . TRP A 1 96 ? -4.238 -0.998 -9.887 1.00 94.44 96 TRP A O 1
ATOM 755 N N . SER A 1 97 ? -2.917 0.756 -9.335 1.00 93.62 97 SER A N 1
ATOM 756 C CA . SER A 1 97 ? -3.959 1.757 -9.517 1.00 93.62 97 SER A CA 1
ATOM 757 C C . SER A 1 97 ? -4.394 1.827 -10.977 1.00 93.62 97 SER A C 1
ATOM 759 O O . SER A 1 97 ? -3.566 1.892 -11.894 1.00 93.62 97 SER A O 1
ATOM 761 N N . ASP A 1 98 ? -5.705 1.820 -11.185 1.00 91.50 98 ASP A N 1
ATOM 762 C CA . ASP A 1 98 ? -6.360 2.106 -12.460 1.00 91.50 98 ASP A CA 1
ATOM 763 C C . ASP A 1 98 ? -6.917 3.539 -12.519 1.00 91.50 98 ASP A C 1
ATOM 765 O O . ASP A 1 98 ? -7.554 3.911 -13.508 1.00 91.50 98 ASP A O 1
ATOM 769 N N . TRP A 1 99 ? -6.608 4.349 -11.497 1.00 89.94 99 TRP A N 1
ATOM 770 C CA . TRP A 1 99 ? -7.070 5.724 -11.312 1.00 89.94 99 TRP A CA 1
ATOM 771 C C . TRP A 1 99 ? -8.581 5.867 -11.084 1.00 89.94 99 TRP A C 1
ATOM 773 O O . TRP A 1 99 ? -9.133 6.943 -11.323 1.00 89.94 99 TRP A O 1
ATOM 783 N N . GLU A 1 100 ? -9.259 4.816 -10.614 1.00 91.50 100 GLU A N 1
ATOM 784 C CA . GLU A 1 100 ? -10.670 4.893 -10.218 1.00 91.50 100 GLU A CA 1
ATOM 785 C C . GLU A 1 100 ? -10.883 5.785 -8.978 1.00 91.50 100 GLU A C 1
ATOM 787 O O . GLU A 1 100 ? -11.884 6.501 -8.892 1.00 91.50 100 GLU A O 1
ATOM 792 N N . TYR A 1 101 ? -9.940 5.779 -8.031 1.00 89.12 101 TYR A N 1
ATOM 793 C CA . TYR A 1 101 ? -10.055 6.496 -6.758 1.00 89.12 101 TYR A CA 1
ATOM 794 C C . TYR A 1 101 ? -9.291 7.823 -6.784 1.00 89.12 101 TYR A C 1
ATOM 796 O O . TYR A 1 101 ? -8.112 7.877 -7.135 1.00 89.12 101 TYR A O 1
ATOM 804 N N . GLU A 1 102 ? -9.955 8.911 -6.384 1.00 81.12 102 GLU A N 1
ATOM 805 C CA . GLU A 1 102 ? -9.312 10.222 -6.280 1.00 81.12 102 GLU A CA 1
ATOM 806 C C . GLU A 1 102 ? -8.349 10.287 -5.081 1.00 81.12 102 GLU A C 1
ATOM 808 O O . GLU A 1 102 ? -8.626 9.776 -3.992 1.00 81.12 102 GLU A O 1
ATOM 813 N N . GLU A 1 103 ? -7.207 10.952 -5.272 1.00 80.00 103 GLU A N 1
ATOM 814 C CA . GLU A 1 103 ? -6.240 11.176 -4.202 1.00 80.00 103 GLU A CA 1
ATOM 815 C C . GLU A 1 103 ? -6.765 12.150 -3.137 1.00 80.00 103 GLU A C 1
ATOM 817 O O . GLU A 1 103 ? -7.492 13.099 -3.445 1.00 80.00 103 GLU A O 1
ATOM 822 N N . PRO A 1 104 ? -6.311 12.009 -1.880 1.00 79.75 104 PRO A N 1
ATOM 823 C CA . PRO A 1 104 ? -5.321 11.033 -1.401 1.00 79.75 104 PRO A CA 1
ATOM 824 C C . PRO A 1 104 ? -5.929 9.732 -0.856 1.00 79.75 104 PRO A C 1
ATOM 826 O O . PRO A 1 104 ? -5.180 8.798 -0.561 1.00 79.75 104 PRO A O 1
ATOM 829 N N . PHE A 1 105 ? -7.255 9.676 -0.713 1.00 90.19 105 PHE A N 1
ATOM 830 C CA . PHE A 1 105 ? -7.998 8.478 -0.333 1.00 90.19 105 PHE A CA 1
ATOM 831 C C . PHE A 1 105 ? -9.480 8.590 -0.712 1.00 90.19 105 PHE A C 1
ATOM 833 O O . PHE A 1 105 ? -10.027 9.690 -0.810 1.00 90.19 105 PHE A O 1
ATOM 840 N N . ALA A 1 106 ? -10.147 7.441 -0.801 1.00 93.81 106 ALA A N 1
ATOM 841 C CA . ALA A 1 106 ? -11.591 7.325 -0.953 1.00 93.81 106 ALA A CA 1
ATOM 842 C C . ALA A 1 106 ? -12.176 6.413 0.134 1.00 93.81 106 ALA A C 1
ATOM 844 O O . ALA A 1 106 ? -11.653 5.333 0.397 1.00 93.81 106 ALA A O 1
ATOM 845 N N . VAL A 1 107 ? -13.284 6.824 0.757 1.00 94.56 107 VAL A N 1
ATOM 846 C CA . VAL A 1 107 ? -14.100 5.931 1.596 1.00 94.56 107 VAL A CA 1
ATOM 847 C C . VAL A 1 107 ? -15.092 5.232 0.678 1.00 94.56 107 VAL A C 1
ATOM 849 O O . VAL A 1 107 ? -15.853 5.902 -0.019 1.00 94.56 107 VAL A O 1
ATOM 852 N N . ILE A 1 108 ? -15.084 3.902 0.671 1.00 95.31 108 ILE A N 1
ATOM 853 C CA . ILE A 1 108 ? -15.899 3.105 -0.251 1.00 95.31 108 ILE A CA 1
ATOM 854 C C . ILE A 1 108 ? -16.837 2.178 0.514 1.00 95.31 108 ILE A C 1
ATOM 856 O O . ILE A 1 108 ? -16.587 1.805 1.662 1.00 95.31 108 ILE A O 1
ATOM 860 N N . GLU A 1 109 ? -17.946 1.816 -0.125 1.00 94.62 109 GLU A N 1
ATOM 861 C CA . GLU A 1 109 ? -18.939 0.952 0.503 1.00 94.62 109 GLU A CA 1
ATOM 862 C C . GLU A 1 109 ? -18.543 -0.516 0.431 1.00 94.62 109 GLU A C 1
ATOM 864 O O . GLU A 1 109 ? -18.744 -1.201 1.423 1.00 94.62 109 GLU A O 1
ATOM 869 N N . ASP A 1 110 ? -17.948 -0.988 -0.669 1.00 95.69 110 ASP A N 1
ATOM 870 C CA . ASP A 1 110 ? -17.580 -2.392 -0.889 1.00 95.69 110 ASP A CA 1
ATOM 871 C C . ASP A 1 110 ? -16.339 -2.529 -1.781 1.00 95.69 110 ASP A C 1
ATOM 873 O O . ASP A 1 110 ? -15.999 -1.624 -2.537 1.00 95.69 110 ASP A O 1
ATOM 877 N N . TYR A 1 111 ? -15.676 -3.687 -1.708 1.00 93.56 111 TYR A N 1
ATOM 878 C CA . TYR A 1 111 ? -14.497 -3.994 -2.522 1.00 93.56 111 TYR A CA 1
ATOM 879 C C . TYR A 1 111 ? -14.823 -4.156 -4.014 1.00 93.56 111 TYR A C 1
ATOM 881 O O . TYR A 1 111 ? -15.881 -4.702 -4.352 1.00 93.56 111 TYR A O 1
ATOM 889 N N . PRO A 1 112 ? -13.856 -3.851 -4.901 1.00 92.81 112 PRO A N 1
ATOM 890 C CA . PRO A 1 112 ? -13.898 -4.285 -6.288 1.00 92.81 112 PRO A CA 1
ATOM 891 C C . PRO A 1 112 ? -14.100 -5.806 -6.405 1.00 92.81 112 PRO A C 1
ATOM 893 O O . PRO A 1 112 ? -13.515 -6.588 -5.641 1.00 92.81 112 PRO A O 1
ATOM 896 N N . PRO A 1 113 ? -14.919 -6.270 -7.363 1.00 92.38 113 PRO A N 1
ATOM 897 C CA . PRO A 1 113 ? -15.189 -7.688 -7.533 1.00 92.38 113 PRO A CA 1
ATOM 898 C C . PRO A 1 113 ? -13.918 -8.449 -7.929 1.00 92.38 113 PRO A C 1
ATOM 900 O O . PRO A 1 113 ? -13.248 -8.110 -8.898 1.00 92.38 113 PRO A O 1
ATOM 903 N N . GLY A 1 114 ? -13.621 -9.533 -7.208 1.00 90.12 114 GLY A N 1
ATOM 904 C CA . GLY A 1 114 ? -12.489 -10.415 -7.515 1.00 90.12 114 GLY A CA 1
ATOM 905 C C . GLY A 1 114 ? -11.142 -9.981 -6.931 1.00 90.12 114 GLY A C 1
ATOM 906 O O . GLY A 1 114 ? -10.169 -10.710 -7.113 1.00 90.12 114 GLY A O 1
ATOM 907 N N . LEU A 1 115 ? -11.080 -8.867 -6.194 1.00 90.88 115 LEU A N 1
ATOM 908 C CA . LEU A 1 115 ? -9.864 -8.436 -5.508 1.00 90.88 115 LEU A CA 1
ATOM 909 C C . LEU A 1 115 ? -9.497 -9.429 -4.382 1.00 90.88 115 LEU A C 1
ATOM 911 O O . LEU A 1 115 ? -10.304 -9.638 -3.465 1.00 90.88 115 LEU A O 1
ATOM 915 N N . PRO A 1 116 ? -8.315 -10.079 -4.424 1.00 86.94 116 PRO A N 1
ATOM 916 C CA . PRO A 1 116 ? -7.862 -10.941 -3.338 1.00 86.94 116 PRO A CA 1
ATOM 917 C C . PRO A 1 116 ? -7.682 -10.148 -2.040 1.00 86.94 116 PRO A C 1
ATOM 919 O O . PRO A 1 116 ? -7.080 -9.078 -2.028 1.00 86.94 116 PRO A O 1
ATOM 922 N N . ARG A 1 117 ? -8.191 -10.704 -0.935 1.00 88.81 117 ARG A N 1
ATOM 923 C CA . ARG A 1 117 ? -8.123 -10.107 0.406 1.00 88.81 117 ARG A CA 1
ATOM 924 C C . ARG A 1 117 ? -7.392 -11.033 1.357 1.00 88.81 117 ARG A C 1
ATOM 926 O O . ARG A 1 117 ? -7.596 -12.249 1.315 1.00 88.81 117 ARG A O 1
ATOM 933 N N . VAL A 1 118 ? -6.609 -10.457 2.257 1.00 88.44 118 VAL A N 1
ATOM 934 C CA . VAL A 1 118 ? -5.996 -11.191 3.362 1.00 88.44 118 VAL A CA 1
ATOM 935 C C . VAL A 1 118 ? -6.741 -10.935 4.666 1.00 88.44 118 VAL A C 1
ATOM 937 O O . VAL A 1 118 ? -7.382 -9.903 4.856 1.00 88.44 118 VAL A O 1
ATOM 940 N N . SER A 1 119 ? -6.664 -11.903 5.576 1.00 84.56 119 SER A N 1
ATOM 941 C CA . SER A 1 119 ? -7.126 -11.722 6.954 1.00 84.56 119 SER A CA 1
ATOM 942 C C . SER A 1 119 ? -6.067 -10.992 7.788 1.00 84.56 119 SER A C 1
ATOM 944 O O . SER A 1 119 ? -4.888 -11.033 7.425 1.00 84.56 119 SER A O 1
ATOM 946 N N . PRO A 1 120 ? -6.452 -10.377 8.922 1.00 84.88 120 PRO A N 1
ATOM 947 C CA . PRO A 1 120 ? -5.496 -9.770 9.838 1.00 84.88 120 PRO A CA 1
ATOM 948 C C . PRO A 1 120 ? -4.398 -10.758 10.253 1.00 84.88 120 PRO A C 1
ATOM 950 O O . PRO A 1 120 ? -4.685 -11.910 10.597 1.00 84.88 120 PRO A O 1
ATOM 953 N N . ARG A 1 121 ? -3.140 -10.311 10.246 1.00 78.56 121 ARG A N 1
ATOM 954 C CA . ARG A 1 121 ? -1.994 -11.106 10.694 1.00 78.56 121 ARG A CA 1
ATOM 955 C C . ARG A 1 121 ? -1.971 -11.169 12.220 1.00 78.56 121 ARG A C 1
ATOM 957 O O . ARG A 1 121 ? -2.029 -10.156 12.911 1.00 78.56 121 ARG A O 1
ATOM 964 N N . SER A 1 122 ? -1.843 -12.377 12.763 1.00 61.53 122 SER A N 1
ATOM 965 C CA . SER A 1 122 ? -1.626 -12.613 14.192 1.00 61.53 122 SER A CA 1
ATOM 966 C C . SER A 1 122 ? -0.138 -12.868 14.470 1.00 61.53 122 SER A C 1
ATOM 968 O O . SER A 1 122 ? 0.234 -13.990 14.805 1.00 61.53 122 SER A O 1
ATOM 970 N N . GLY A 1 123 ? 0.737 -11.872 14.294 1.00 58.12 123 GLY A N 1
ATOM 971 C CA . GLY A 1 123 ? 2.159 -11.994 14.658 1.00 58.12 123 GLY A CA 1
ATOM 972 C C . GLY A 1 123 ? 3.171 -11.570 13.589 1.00 58.12 123 GLY A C 1
ATOM 973 O O . GLY A 1 123 ? 2.800 -11.209 12.481 1.00 58.12 123 GLY A O 1
ATOM 974 N N . SER A 1 124 ? 4.448 -11.579 13.998 1.00 51.19 124 SER A N 1
ATOM 975 C CA . SER A 1 124 ? 5.577 -10.792 13.468 1.00 51.19 124 SER A CA 1
ATOM 976 C C . SER A 1 124 ? 5.779 -10.808 11.951 1.00 51.19 124 SER A C 1
ATOM 978 O O . SER A 1 124 ? 5.757 -11.875 11.342 1.00 51.19 124 SER A O 1
ATOM 980 N N . ALA A 1 125 ? 6.095 -9.619 11.423 1.00 57.22 125 ALA A N 1
ATOM 981 C CA . ALA A 1 125 ? 6.449 -9.321 10.039 1.00 57.22 125 ALA A CA 1
ATOM 982 C C . ALA A 1 125 ? 7.402 -10.348 9.405 1.00 57.22 125 ALA A C 1
ATOM 984 O O . ALA A 1 125 ? 8.377 -10.784 10.029 1.00 57.22 125 ALA A O 1
ATOM 985 N N . ASP A 1 126 ? 7.120 -10.684 8.146 1.00 57.53 126 ASP A N 1
ATOM 986 C CA . ASP A 1 126 ? 8.070 -11.369 7.275 1.00 57.53 126 ASP A CA 1
ATOM 987 C C . ASP A 1 126 ? 9.361 -10.532 7.170 1.00 57.53 126 ASP A C 1
ATOM 989 O O . ASP A 1 126 ? 9.339 -9.316 7.390 1.00 57.53 126 ASP A O 1
ATOM 993 N N . PRO A 1 127 ? 10.524 -11.159 6.921 1.00 57.31 127 PRO A N 1
ATOM 994 C CA . PRO A 1 127 ? 11.752 -10.405 6.726 1.00 57.31 127 PRO A CA 1
ATOM 995 C C . PRO A 1 127 ? 11.578 -9.433 5.551 1.00 57.31 127 PRO A C 1
ATOM 997 O O . PRO A 1 127 ? 11.065 -9.852 4.512 1.00 57.31 127 PRO A O 1
ATOM 1000 N N . PRO A 1 128 ? 12.054 -8.182 5.689 1.00 62.12 128 PRO A N 1
ATOM 1001 C CA . PRO A 1 128 ? 11.886 -7.188 4.650 1.00 62.12 128 PRO A CA 1
ATOM 1002 C C . PRO A 1 128 ? 12.568 -7.632 3.358 1.00 62.12 128 PRO A C 1
ATOM 1004 O O . PRO A 1 128 ? 13.555 -8.385 3.376 1.00 62.12 128 PRO A O 1
ATOM 1007 N N . CYS A 1 129 ? 12.084 -7.099 2.244 1.00 64.62 129 CYS A N 1
ATOM 1008 C CA . CYS A 1 129 ? 12.659 -7.170 0.924 1.00 64.62 129 CYS A CA 1
ATOM 1009 C C . CYS A 1 129 ? 14.151 -6.905 1.091 1.00 64.62 129 CYS A C 1
ATOM 1011 O O . CYS A 1 129 ? 14.565 -5.957 1.759 1.00 64.62 129 CYS A O 1
ATOM 1013 N N . ALA A 1 130 ? 14.990 -7.781 0.538 1.00 58.09 130 ALA A N 1
ATOM 1014 C CA . ALA A 1 130 ? 16.429 -7.812 0.810 1.00 58.09 130 ALA A CA 1
ATOM 1015 C C . ALA A 1 130 ? 17.206 -6.558 0.326 1.00 58.09 130 ALA A C 1
ATOM 1017 O O . ALA A 1 130 ? 18.436 -6.574 0.259 1.0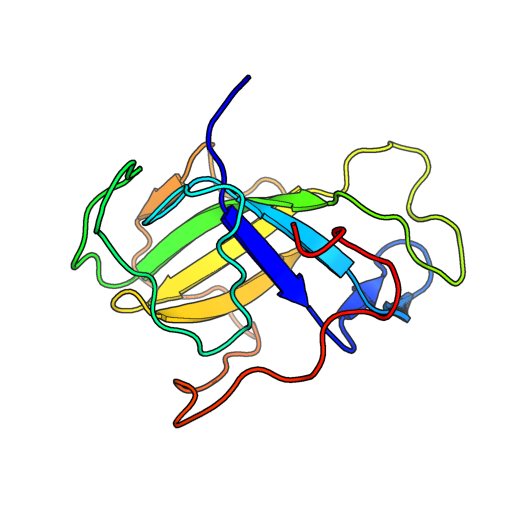0 58.09 130 ALA A O 1
ATOM 1018 N N . HIS A 1 131 ? 16.513 -5.463 0.010 1.00 53.84 131 HIS A N 1
ATOM 1019 C CA . HIS A 1 131 ? 17.032 -4.220 -0.533 1.00 53.84 131 HIS A CA 1
ATOM 1020 C C . HIS A 1 131 ? 16.649 -2.985 0.299 1.00 53.84 131 HIS A C 1
ATOM 1022 O O . HIS A 1 131 ? 16.336 -1.938 -0.237 1.00 53.84 131 HIS A O 1
ATOM 1028 N N . GLY A 1 132 ? 16.859 -3.075 1.613 1.00 44.34 132 GLY A N 1
ATOM 1029 C CA . GLY A 1 132 ? 17.567 -2.032 2.357 1.00 44.34 132 GLY A CA 1
ATOM 1030 C C . GLY A 1 132 ? 16.890 -0.671 2.511 1.00 44.34 132 GLY A C 1
ATOM 10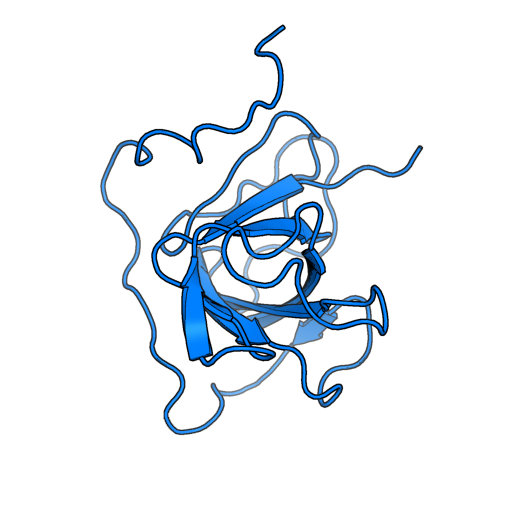31 O O . GLY A 1 132 ? 17.307 0.307 1.898 1.00 44.34 132 GLY A O 1
ATOM 1032 N N . CYS A 1 133 ? 16.075 -0.546 3.554 1.00 41.19 133 CYS A N 1
ATOM 1033 C CA . CYS A 1 133 ? 16.142 0.651 4.384 1.00 41.19 133 CYS A CA 1
ATOM 1034 C C . CYS A 1 133 ? 17.252 0.434 5.434 1.00 41.19 133 CYS A C 1
ATOM 1036 O O . CYS A 1 133 ? 17.210 -0.568 6.159 1.00 41.19 133 CYS A O 1
ATOM 1038 N N . PRO A 1 134 ? 18.285 1.295 5.531 1.00 41.44 134 PRO A N 1
ATOM 1039 C CA . PRO A 1 134 ? 19.275 1.169 6.589 1.00 41.44 134 PRO A CA 1
ATOM 1040 C C . PRO A 1 134 ? 18.548 1.336 7.923 1.00 41.44 134 PRO A C 1
ATOM 1042 O O . PRO A 1 134 ? 18.053 2.420 8.234 1.00 41.44 134 PRO A O 1
ATOM 1045 N N . ARG A 1 135 ? 18.468 0.251 8.703 1.00 43.22 135 ARG A N 1
ATOM 1046 C CA . ARG A 1 135 ? 18.078 0.326 10.112 1.00 43.22 135 ARG A CA 1
ATOM 1047 C C . ARG A 1 135 ? 19.066 1.292 10.773 1.00 43.22 135 ARG A C 1
ATOM 1049 O O . ARG A 1 135 ? 20.259 0.989 10.817 1.00 43.22 135 ARG A O 1
ATOM 1056 N N . ARG A 1 136 ? 18.598 2.485 11.146 1.00 44.41 136 ARG A N 1
ATOM 1057 C CA . ARG A 1 136 ? 19.378 3.419 11.967 1.00 44.41 136 ARG A CA 1
ATOM 1058 C C . ARG A 1 136 ? 19.518 2.877 13.380 1.00 44.41 136 ARG A C 1
ATOM 1060 O O . ARG A 1 136 ? 18.562 2.222 13.847 1.00 44.41 136 ARG A O 1
#

Organism: NCBI:txid200379

pLDDT: mean 86.04, std 13.44, range [41.19, 97.06]